Protein AF-A0A3D8QVP6-F1 (afdb_monomer_lite)

Sequence (129 aa):
MLSNNIRLPPASEGGSGPWVGDHGVRILNPATFTEAIMMLWIRERAVQEYDLASMWAFFLQALCDYPGGSGVQKNVRPKFKDAWDRHNGRGEDPDENVWDALIEMRDRLACAGELGPLVDPTTWQPPAL

pLDDT: mean 72.74, std 13.65, range [41.91, 92.5]

Structure (mmCIF, N/CA/C/O backbone):
data_AF-A0A3D8QVP6-F1
#
_entry.id   AF-A0A3D8QVP6-F1
#
loop_
_atom_site.group_PDB
_atom_site.id
_atom_site.type_symbol
_atom_site.label_atom_id
_atom_site.label_alt_id
_atom_site.label_comp_id
_atom_site.label_asym_id
_atom_site.label_entity_id
_atom_site.label_seq_id
_atom_site.pdbx_PDB_ins_code
_atom_site.Cartn_x
_atom_site.Cartn_y
_atom_site.Cartn_z
_atom_site.occupancy
_atom_site.B_iso_or_equiv
_atom_site.auth_seq_id
_atom_site.auth_comp_id
_atom_site.auth_asym_id
_atom_site.auth_atom_id
_atom_site.pdbx_PDB_model_num
ATOM 1 N N . MET A 1 1 ? -1.968 3.466 44.192 1.00 41.91 1 MET A N 1
ATOM 2 C CA . MET A 1 1 ? -2.539 4.778 44.562 1.00 41.91 1 MET A CA 1
ATOM 3 C C . MET A 1 1 ? -3.058 5.435 43.298 1.00 41.91 1 MET A C 1
ATOM 5 O O . MET A 1 1 ? -2.283 5.592 42.364 1.00 41.91 1 MET A O 1
ATOM 9 N N . LEU A 1 2 ? -4.354 5.742 43.250 1.00 48.34 2 LEU A N 1
ATOM 10 C CA . LEU A 1 2 ? -4.949 6.570 42.198 1.00 48.34 2 LEU A CA 1
ATOM 11 C C . LEU A 1 2 ? -4.474 8.021 42.406 1.00 48.34 2 LEU A C 1
ATOM 13 O O . LEU A 1 2 ? -4.345 8.468 43.541 1.00 48.34 2 LEU A O 1
ATOM 17 N N . SER A 1 3 ? -4.111 8.700 41.321 1.00 46.66 3 SER A N 1
ATOM 18 C CA . SER A 1 3 ? -3.491 10.034 41.321 1.00 46.66 3 SER A CA 1
ATOM 19 C C . SER A 1 3 ? -4.390 11.104 41.963 1.00 46.66 3 SER A C 1
ATOM 21 O O . SER A 1 3 ? -5.549 11.226 41.586 1.00 46.66 3 SER A O 1
ATOM 23 N N . ASN A 1 4 ? -3.834 11.926 42.865 1.00 51.59 4 ASN A N 1
ATOM 24 C CA . ASN A 1 4 ? -4.503 13.082 43.492 1.00 51.59 4 ASN A CA 1
ATOM 25 C C . ASN A 1 4 ? -4.269 14.399 42.717 1.00 51.59 4 ASN A C 1
ATOM 27 O O . ASN A 1 4 ? -4.288 15.486 43.294 1.00 51.59 4 ASN A O 1
ATOM 31 N N . ASN A 1 5 ? -3.952 14.325 41.422 1.00 54.44 5 ASN A N 1
ATOM 32 C CA . ASN A 1 5 ? -3.670 15.515 40.625 1.00 54.44 5 ASN A CA 1
ATOM 33 C C . ASN A 1 5 ? -4.967 16.293 40.351 1.00 54.44 5 ASN A C 1
ATOM 35 O O . ASN A 1 5 ? -5.850 15.782 39.677 1.00 54.44 5 ASN A O 1
ATOM 39 N N . ILE A 1 6 ? -5.047 17.546 40.813 1.00 55.81 6 ILE A N 1
ATOM 40 C CA . ILE A 1 6 ? -6.238 18.408 40.696 1.00 55.81 6 ILE A CA 1
ATOM 41 C C . ILE A 1 6 ? -6.616 18.752 39.244 1.00 55.81 6 ILE A C 1
ATOM 43 O O . ILE A 1 6 ? -7.723 19.210 38.983 1.00 55.81 6 ILE A O 1
ATOM 47 N N . ARG A 1 7 ? -5.691 18.551 38.293 1.00 53.41 7 ARG A N 1
ATOM 48 C CA . ARG A 1 7 ? -5.952 18.692 36.852 1.00 53.41 7 ARG A CA 1
ATOM 49 C C . ARG A 1 7 ? -6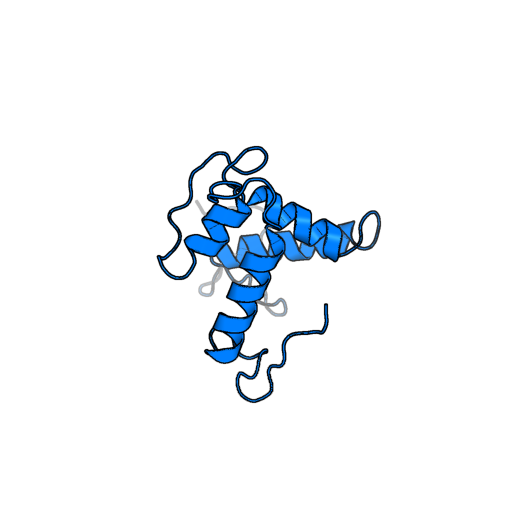.593 17.450 36.244 1.00 53.41 7 ARG A C 1
ATOM 51 O O . ARG A 1 7 ? -7.024 17.504 35.097 1.00 53.41 7 ARG A O 1
ATOM 58 N N . LEU A 1 8 ? -6.593 16.334 36.971 1.00 51.56 8 LEU A N 1
ATOM 59 C CA . LEU A 1 8 ? -7.230 15.112 36.530 1.00 51.56 8 LEU A CA 1
ATOM 60 C C . LEU A 1 8 ? -8.619 15.014 37.155 1.00 51.56 8 LEU A C 1
ATOM 62 O O . LEU A 1 8 ? -8.796 15.226 38.354 1.00 51.56 8 LEU A O 1
ATOM 66 N N . PRO A 1 9 ? -9.615 14.691 36.341 1.00 52.72 9 PRO A N 1
ATOM 67 C CA . PRO A 1 9 ? -10.966 14.522 36.823 1.00 52.72 9 PRO A CA 1
ATOM 68 C C . PRO A 1 9 ? -11.110 13.263 37.695 1.00 52.72 9 PRO A C 1
ATOM 70 O O . PRO A 1 9 ? -10.374 12.288 37.505 1.00 52.72 9 PRO A O 1
ATOM 73 N N . PRO A 1 10 ? -12.060 13.266 38.646 1.00 54.09 10 PRO A N 1
ATOM 74 C CA . PRO A 1 10 ? -12.234 12.166 39.585 1.00 54.09 10 PRO A CA 1
ATOM 75 C C . PRO A 1 10 ? -12.586 10.858 38.866 1.00 54.09 10 PRO A C 1
ATOM 77 O O . PRO A 1 10 ? -13.312 10.841 37.868 1.00 54.09 10 PRO A O 1
ATOM 80 N N . ALA A 1 11 ? -12.059 9.747 39.383 1.00 53.00 11 ALA A N 1
ATOM 81 C CA . ALA A 1 11 ? -12.409 8.414 38.910 1.00 53.00 11 ALA A CA 1
ATOM 82 C C . ALA A 1 11 ? -13.873 8.098 39.258 1.00 53.00 11 ALA A C 1
ATOM 84 O O . ALA A 1 11 ? -14.281 8.262 40.406 1.00 53.00 11 ALA A O 1
ATOM 85 N N . SER A 1 12 ? -14.647 7.641 38.273 1.00 58.91 12 SER A N 1
ATOM 86 C CA . SER A 1 12 ? -16.008 7.125 38.457 1.00 58.91 12 SER A CA 1
ATOM 87 C C . SER A 1 12 ? -16.056 5.636 38.104 1.00 58.91 12 SER A C 1
ATOM 89 O O . SER A 1 12 ? -15.141 5.125 37.455 1.00 58.91 12 SER A O 1
ATOM 91 N N . GLU A 1 13 ? -17.126 4.935 38.487 1.00 50.22 13 GLU A N 1
ATOM 92 C CA . GLU A 1 13 ? -17.322 3.512 38.157 1.00 50.22 13 GLU A CA 1
ATOM 93 C C . GLU A 1 13 ? -17.332 3.229 36.637 1.00 50.22 13 GLU A C 1
ATOM 95 O O . GLU A 1 13 ? -17.082 2.099 36.229 1.00 50.22 13 GLU A O 1
ATOM 100 N N . GLY A 1 14 ? -17.533 4.251 35.791 1.00 51.50 14 GLY A N 1
ATOM 101 C CA . GLY A 1 14 ? -17.444 4.166 34.325 1.00 51.50 14 GLY A CA 1
ATOM 102 C C . GLY A 1 14 ? -16.062 4.477 33.729 1.00 51.50 14 GLY A C 1
ATOM 103 O O . GLY A 1 14 ? -15.933 4.560 32.510 1.00 51.50 14 GLY A O 1
ATOM 104 N N . GLY A 1 15 ? -15.034 4.675 34.560 1.00 53.16 15 GLY A N 1
ATOM 105 C CA . GLY A 1 15 ? -13.696 5.107 34.149 1.00 53.16 15 GLY A CA 1
ATOM 106 C C . GLY A 1 15 ? -13.325 6.507 34.655 1.00 53.16 15 GLY A C 1
ATOM 107 O O . GLY A 1 15 ? -14.112 7.209 35.299 1.00 53.16 15 GLY A O 1
ATOM 108 N N . SER A 1 16 ? -12.079 6.915 34.404 1.00 49.88 16 SER A N 1
ATOM 109 C CA . SER A 1 16 ? -11.544 8.204 34.855 1.00 49.88 16 SER A CA 1
ATOM 110 C C . SER A 1 16 ? -11.909 9.344 33.901 1.00 49.88 16 SER A C 1
ATOM 112 O O . SER A 1 16 ? -11.311 9.436 32.831 1.00 49.88 16 SER A O 1
ATOM 114 N N . GLY A 1 17 ? -12.822 10.233 34.310 1.00 54.84 17 GLY A N 1
ATOM 115 C CA . GLY A 1 17 ? -12.982 11.596 33.776 1.00 54.84 17 GLY A CA 1
ATOM 116 C C . GLY A 1 17 ? -14.391 12.025 33.348 1.00 54.84 17 GLY A C 1
ATOM 117 O O . GLY A 1 17 ? -15.231 11.164 33.110 1.00 54.84 17 GLY A O 1
ATOM 118 N N . PRO A 1 18 ? -14.698 13.340 33.248 1.00 52.00 18 PRO A N 1
ATOM 119 C CA . PRO A 1 18 ? -16.009 13.874 32.945 1.00 52.00 18 PRO A CA 1
ATOM 120 C C . PRO A 1 18 ? -16.085 13.997 31.421 1.00 52.00 18 PRO A C 1
ATOM 122 O O . PRO A 1 18 ? -16.282 15.081 30.885 1.00 52.00 18 PRO A O 1
ATOM 125 N N . TRP A 1 19 ? -15.841 12.895 30.708 1.00 57.00 19 TRP A N 1
ATOM 126 C CA . TRP A 1 19 ? -15.878 12.850 29.242 1.00 57.00 19 TRP A CA 1
ATOM 127 C C . TRP A 1 19 ? -17.328 12.836 28.738 1.00 57.00 19 TRP A C 1
ATOM 129 O O . TRP A 1 19 ? -17.679 12.147 27.786 1.00 57.00 19 TRP A O 1
ATOM 139 N N . VAL A 1 20 ? -18.205 13.570 29.423 1.00 45.59 20 VAL A N 1
ATOM 140 C CA . VAL A 1 20 ? -19.615 13.715 29.084 1.00 45.59 20 VAL A CA 1
ATOM 141 C C . VAL A 1 20 ? -19.691 14.789 28.001 1.00 45.59 20 VAL A C 1
ATOM 143 O O . VAL A 1 20 ? -19.979 15.947 28.279 1.00 45.59 20 VAL A O 1
ATOM 146 N N . GLY A 1 21 ? -19.333 14.416 26.772 1.00 51.69 21 GLY A N 1
ATOM 147 C CA . GLY A 1 21 ? -19.389 15.301 25.602 1.00 51.69 21 GLY A CA 1
ATOM 148 C C . GLY A 1 21 ? -18.259 15.102 24.595 1.00 51.69 21 GLY A C 1
ATOM 149 O O . GLY A 1 21 ? -18.475 15.329 23.409 1.00 51.69 21 GLY A O 1
ATOM 150 N N . ASP A 1 22 ? -17.101 14.609 25.034 1.00 51.66 22 ASP A N 1
ATOM 151 C CA . ASP A 1 22 ? -15.984 14.295 24.144 1.00 51.66 22 ASP A CA 1
ATOM 152 C C . ASP A 1 22 ? -16.026 12.824 23.729 1.00 51.66 22 ASP A C 1
ATOM 154 O O . ASP A 1 22 ? -16.260 11.931 24.547 1.00 51.66 22 ASP A O 1
ATOM 158 N N . HIS A 1 23 ? -15.809 12.567 22.436 1.00 46.31 23 HIS A N 1
ATOM 159 C CA . HIS A 1 23 ? -15.746 11.216 21.891 1.00 46.31 23 HIS A CA 1
ATOM 160 C C . HIS A 1 23 ? -14.736 10.397 22.695 1.00 46.31 23 HIS A C 1
ATOM 162 O O . HIS A 1 23 ? -13.556 10.744 22.743 1.00 46.31 23 HIS A O 1
ATOM 168 N N . GLY A 1 24 ? -15.216 9.332 23.348 1.00 50.62 24 GLY A N 1
ATOM 169 C CA . GLY A 1 24 ? -14.399 8.503 24.226 1.00 50.62 24 GLY A CA 1
ATOM 170 C C . GLY A 1 24 ? -13.067 8.162 23.570 1.00 50.62 24 GLY A C 1
ATOM 171 O O . GLY A 1 24 ? -13.032 7.792 22.393 1.00 50.62 24 GLY A O 1
ATOM 172 N N . VAL A 1 25 ? -11.978 8.316 24.328 1.00 55.22 25 VAL A N 1
ATOM 173 C CA . VAL A 1 25 ? -10.618 7.997 23.885 1.00 55.22 25 VAL A CA 1
ATOM 174 C C . VAL A 1 25 ? -10.597 6.530 23.471 1.00 55.22 25 VAL A C 1
ATOM 176 O O . VAL A 1 25 ? -10.484 5.623 24.296 1.00 55.22 25 VAL A O 1
ATOM 179 N N . ARG A 1 26 ? -10.773 6.280 22.174 1.00 56.53 26 ARG A N 1
ATOM 180 C CA . ARG A 1 26 ? -10.727 4.933 21.629 1.00 56.53 26 ARG A CA 1
ATOM 181 C C . ARG A 1 26 ? -9.267 4.526 21.636 1.00 56.53 26 ARG A C 1
ATOM 183 O O . ARG A 1 26 ? -8.463 5.101 20.909 1.00 56.53 26 ARG A O 1
ATOM 190 N N . ILE A 1 27 ? -8.932 3.536 22.459 1.00 65.88 27 ILE A N 1
ATOM 191 C CA . ILE A 1 27 ? -7.623 2.893 22.394 1.00 65.88 27 ILE A CA 1
ATOM 192 C C . ILE A 1 27 ? -7.530 2.264 21.006 1.00 65.88 27 ILE A C 1
ATOM 194 O O . ILE A 1 27 ? -8.215 1.287 20.696 1.00 65.88 27 ILE A O 1
ATOM 198 N N . LEU A 1 28 ? -6.746 2.896 20.140 1.00 61.72 28 LEU A N 1
ATOM 199 C CA . LEU A 1 28 ? -6.476 2.378 18.814 1.00 61.72 28 LEU A CA 1
ATOM 200 C C . LEU A 1 28 ? -5.578 1.153 18.969 1.00 61.72 28 LEU A C 1
ATOM 202 O O . LEU A 1 28 ? -4.659 1.141 19.790 1.00 61.72 28 LEU A O 1
ATOM 206 N N . ASN A 1 29 ? -5.837 0.112 18.179 1.00 77.88 29 ASN A N 1
ATOM 207 C CA . ASN A 1 29 ? -4.847 -0.948 18.049 1.00 77.88 29 ASN A CA 1
ATOM 208 C C . ASN A 1 29 ? -3.561 -0.348 17.434 1.00 77.88 29 ASN A C 1
ATOM 210 O O . ASN A 1 29 ? -3.632 0.698 16.777 1.00 77.88 29 ASN A O 1
ATOM 214 N N . PRO A 1 30 ? -2.396 -0.989 17.617 1.00 68.38 30 PRO A N 1
ATOM 215 C CA . PRO A 1 30 ? -1.125 -0.423 17.174 1.00 68.38 30 PRO A CA 1
ATOM 216 C C . PRO A 1 30 ? -1.098 -0.023 15.693 1.00 68.38 30 PRO A C 1
ATOM 218 O O . PRO A 1 30 ? -0.588 1.043 15.373 1.00 68.38 30 PRO A O 1
ATOM 221 N N . ALA A 1 31 ? -1.705 -0.818 14.805 1.00 67.62 31 ALA A N 1
ATOM 222 C CA . ALA A 1 31 ? -1.743 -0.516 13.375 1.00 67.62 31 ALA A CA 1
ATOM 223 C C . ALA A 1 31 ? -2.569 0.746 13.083 1.00 67.62 31 ALA A C 1
ATOM 225 O O . ALA A 1 31 ? -2.080 1.672 12.443 1.00 67.62 31 ALA A O 1
ATOM 226 N N . THR A 1 32 ? -3.782 0.836 13.636 1.00 68.38 32 THR A N 1
ATOM 227 C CA . THR A 1 32 ? -4.648 2.011 13.463 1.00 68.38 32 THR A CA 1
ATOM 228 C C . THR A 1 32 ? -4.049 3.267 14.102 1.00 68.38 32 THR A C 1
ATOM 230 O O . THR A 1 32 ? -4.238 4.366 13.590 1.00 68.38 32 THR A O 1
ATOM 233 N N . PHE A 1 33 ? -3.309 3.132 15.206 1.00 72.88 33 PHE A N 1
ATOM 234 C CA . PHE A 1 33 ? -2.591 4.253 15.814 1.00 72.88 33 PHE A CA 1
ATOM 235 C C . PHE A 1 33 ? -1.471 4.770 14.906 1.00 72.88 33 PHE A C 1
ATOM 237 O O . PHE A 1 33 ? -1.364 5.976 14.687 1.00 72.88 33 PHE A O 1
ATOM 244 N N . THR A 1 34 ? -0.667 3.862 14.348 1.00 71.69 34 THR A N 1
ATOM 245 C CA . THR A 1 34 ? 0.390 4.206 13.393 1.00 71.69 34 THR A CA 1
ATOM 246 C C . THR A 1 34 ? -0.186 4.889 12.156 1.00 71.69 34 THR A C 1
ATOM 248 O O . THR A 1 34 ? 0.287 5.964 11.797 1.00 71.69 34 THR A O 1
ATOM 251 N N . GLU A 1 35 ? -1.243 4.336 11.560 1.00 71.69 35 GLU A N 1
ATOM 252 C CA . GLU A 1 35 ? -1.937 4.950 10.421 1.00 71.69 35 GLU A CA 1
ATOM 253 C C . GLU A 1 35 ? -2.482 6.343 10.764 1.00 71.69 35 GLU A C 1
ATOM 255 O O . GLU A 1 35 ? -2.284 7.286 10.002 1.00 71.69 35 GLU A O 1
ATOM 260 N N . ALA A 1 36 ? -3.109 6.515 11.933 1.00 72.25 36 ALA A N 1
ATOM 261 C CA . ALA A 1 36 ? -3.624 7.813 12.364 1.00 72.25 36 ALA A CA 1
ATOM 262 C C . ALA A 1 36 ? -2.507 8.859 12.517 1.00 72.25 36 ALA A C 1
ATOM 264 O O . ALA A 1 36 ? -2.667 9.993 12.067 1.00 72.25 36 ALA A O 1
ATOM 265 N N . ILE A 1 37 ? -1.361 8.484 13.098 1.00 77.88 37 ILE A N 1
ATOM 266 C CA . ILE A 1 37 ? -0.191 9.370 13.191 1.00 77.88 37 ILE A CA 1
ATOM 267 C C . ILE A 1 37 ? 0.349 9.713 11.803 1.00 77.88 37 ILE A C 1
ATOM 269 O O . ILE A 1 37 ? 0.641 10.880 11.548 1.00 77.88 37 ILE A O 1
ATOM 273 N N . MET A 1 38 ? 0.457 8.732 10.904 1.00 71.44 38 MET A N 1
ATOM 274 C CA . MET A 1 38 ? 0.913 8.961 9.531 1.00 71.44 38 MET A CA 1
ATOM 275 C C . MET A 1 38 ? -0.009 9.948 8.809 1.00 71.44 38 MET A C 1
ATOM 277 O O . MET A 1 38 ? 0.470 10.931 8.254 1.00 71.44 38 MET A O 1
ATOM 281 N N . MET A 1 39 ? -1.328 9.758 8.894 1.00 73.12 39 MET A N 1
ATOM 282 C CA . MET A 1 39 ? -2.317 10.640 8.263 1.00 73.12 39 MET A CA 1
ATOM 283 C C . MET A 1 39 ? -2.315 12.054 8.856 1.00 73.12 39 MET A C 1
ATOM 285 O O . MET A 1 39 ? -2.444 13.031 8.119 1.00 73.12 39 MET A O 1
ATOM 289 N N . LEU A 1 40 ? -2.129 12.190 10.173 1.00 76.06 40 LEU A N 1
ATOM 290 C CA . LEU A 1 40 ? -1.965 13.496 10.816 1.00 76.06 40 LEU A CA 1
ATOM 291 C C . LEU A 1 40 ? -0.674 14.187 10.366 1.00 76.06 40 LEU A C 1
ATOM 293 O O . LEU A 1 40 ? -0.699 15.374 10.054 1.00 76.06 40 LEU A O 1
ATOM 297 N N . TRP A 1 41 ? 0.438 13.455 10.277 1.00 72.50 41 TRP A N 1
ATOM 298 C CA . TRP A 1 41 ? 1.707 14.004 9.799 1.00 72.50 41 TRP A CA 1
ATOM 299 C C . TRP A 1 41 ? 1.625 14.448 8.336 1.00 72.50 41 TRP A C 1
ATOM 301 O O . TRP A 1 41 ? 2.085 15.540 8.006 1.00 72.50 41 TRP A O 1
ATOM 311 N N . ILE A 1 42 ? 0.969 13.651 7.483 1.00 72.19 42 ILE A N 1
ATOM 312 C CA . ILE A 1 42 ? 0.642 14.016 6.099 1.00 72.19 42 ILE A CA 1
ATOM 313 C C . ILE A 1 42 ? -0.168 15.302 6.070 1.00 72.19 42 ILE A C 1
ATOM 315 O O . ILE A 1 42 ? 0.213 16.232 5.377 1.00 72.19 42 ILE A O 1
ATOM 319 N N . ARG A 1 43 ? -1.263 15.395 6.831 1.00 72.44 43 ARG A N 1
ATOM 320 C CA . ARG A 1 43 ? -2.108 16.595 6.848 1.00 72.44 43 ARG A CA 1
ATOM 321 C C . ARG A 1 43 ? -1.312 17.856 7.199 1.00 72.44 43 ARG A C 1
ATOM 323 O O . ARG A 1 43 ? -1.531 18.891 6.581 1.00 72.44 43 ARG A O 1
ATOM 330 N N . GLU A 1 44 ? -0.415 17.779 8.177 1.00 72.25 44 GLU A N 1
ATOM 331 C CA . GLU A 1 44 ? 0.367 18.936 8.631 1.00 72.25 44 GLU A CA 1
ATOM 332 C C . GLU A 1 44 ? 1.478 19.324 7.639 1.00 72.25 44 GLU A C 1
ATOM 334 O O . GLU A 1 44 ? 1.712 20.506 7.397 1.00 72.25 44 GLU A O 1
ATOM 339 N N . ARG A 1 45 ? 2.156 18.344 7.029 1.00 68.62 45 ARG A N 1
ATOM 340 C CA . ARG A 1 45 ? 3.306 18.588 6.138 1.00 68.62 45 ARG A CA 1
ATOM 341 C C . ARG A 1 45 ? 2.928 18.755 4.670 1.00 68.62 45 ARG A C 1
ATOM 343 O O . ARG A 1 45 ? 3.585 19.531 3.976 1.00 68.62 45 ARG A O 1
ATOM 350 N N . ALA A 1 46 ? 1.863 18.099 4.212 1.00 67.06 46 ALA A N 1
ATOM 351 C CA . ALA A 1 46 ? 1.395 18.203 2.832 1.00 67.06 46 ALA A CA 1
ATOM 352 C C . ALA A 1 46 ? 0.867 19.607 2.502 1.00 67.06 46 ALA A C 1
ATOM 354 O O . ALA A 1 46 ? 0.828 20.021 1.349 1.00 67.06 46 ALA A O 1
ATOM 355 N N . VAL A 1 47 ? 0.457 20.360 3.526 1.00 64.00 47 VAL A N 1
ATOM 356 C CA . VAL A 1 47 ? 0.007 21.749 3.380 1.00 64.00 47 VAL A CA 1
ATOM 357 C C . VAL A 1 47 ? 1.184 22.719 3.217 1.00 64.00 47 VAL A C 1
ATOM 359 O O . VAL A 1 47 ? 0.993 23.816 2.697 1.00 64.00 47 VAL A O 1
ATOM 362 N N . GLN A 1 48 ? 2.389 22.349 3.664 1.00 62.88 48 GLN A N 1
ATOM 363 C CA . GLN A 1 48 ? 3.493 23.298 3.846 1.00 62.88 48 GLN A CA 1
ATOM 364 C C . GLN A 1 48 ? 4.701 23.047 2.936 1.00 62.88 48 GLN A C 1
ATOM 366 O O . GLN A 1 48 ? 5.324 24.017 2.517 1.00 62.88 48 GLN A O 1
ATOM 371 N N . GLU A 1 49 ? 5.056 21.790 2.639 1.00 62.91 49 GLU A N 1
ATOM 372 C CA . GLU A 1 49 ? 6.387 21.491 2.071 1.00 62.91 49 GLU A CA 1
ATOM 373 C C . GLU A 1 49 ? 6.422 20.406 0.983 1.00 62.91 49 GLU A C 1
ATOM 375 O O . GLU A 1 49 ? 7.333 20.419 0.159 1.00 62.91 49 GLU A O 1
ATOM 380 N N . TYR A 1 50 ? 5.459 19.481 0.942 1.00 63.81 50 TYR A N 1
ATOM 381 C CA . TYR A 1 50 ? 5.470 18.341 0.013 1.00 63.81 50 TYR A CA 1
ATOM 382 C C . TYR A 1 50 ? 4.067 18.065 -0.526 1.00 63.81 50 TYR A C 1
ATOM 384 O O . TYR A 1 50 ? 3.090 18.309 0.169 1.00 63.81 50 TYR A O 1
ATOM 392 N N . ASP A 1 51 ? 3.934 17.517 -1.735 1.00 74.38 51 ASP A N 1
ATOM 393 C CA . ASP A 1 51 ? 2.641 16.976 -2.159 1.00 74.38 51 ASP A CA 1
ATOM 394 C C . ASP A 1 51 ? 2.362 15.612 -1.497 1.00 74.38 51 ASP A C 1
ATOM 396 O O . ASP A 1 51 ? 3.254 14.920 -0.992 1.00 74.38 51 ASP A O 1
ATOM 400 N N . LEU A 1 52 ? 1.086 15.223 -1.480 1.00 69.94 52 LEU A N 1
ATOM 401 C CA . LEU A 1 52 ? 0.638 13.967 -0.876 1.00 69.94 52 LEU A CA 1
ATOM 402 C C . LEU A 1 52 ? 1.338 12.742 -1.488 1.00 69.94 52 LEU A C 1
ATOM 404 O O . LEU A 1 52 ? 1.626 11.781 -0.776 1.00 69.94 52 LEU A O 1
ATOM 408 N N . ALA A 1 53 ? 1.623 12.783 -2.792 1.00 68.69 53 ALA A N 1
ATOM 409 C CA . ALA A 1 53 ? 2.261 11.688 -3.512 1.00 68.69 53 ALA A CA 1
ATOM 410 C C . ALA A 1 53 ? 3.712 11.478 -3.051 1.00 68.69 53 ALA A C 1
ATOM 412 O O . ALA A 1 53 ? 4.122 10.350 -2.781 1.00 68.69 53 ALA A O 1
ATOM 413 N N . SER A 1 54 ? 4.460 12.563 -2.873 1.00 71.88 54 SER A N 1
ATOM 414 C CA . SER A 1 54 ? 5.835 12.562 -2.377 1.00 71.88 54 SER A CA 1
ATOM 415 C C . SER A 1 54 ? 5.897 12.035 -0.947 1.00 71.88 54 SER A C 1
ATOM 417 O O . SER A 1 54 ? 6.729 11.192 -0.619 1.00 71.88 54 SER A O 1
ATOM 419 N N . MET A 1 55 ? 4.970 12.472 -0.091 1.00 73.94 55 MET A N 1
ATOM 420 C CA . MET A 1 55 ? 4.875 11.981 1.285 1.00 73.94 55 MET A CA 1
ATOM 421 C C . MET A 1 55 ? 4.534 10.492 1.351 1.00 73.94 55 MET A C 1
ATOM 423 O O . MET A 1 55 ? 5.124 9.752 2.138 1.00 73.94 55 MET A O 1
ATOM 427 N N . TRP A 1 56 ? 3.610 10.039 0.506 1.00 72.56 56 TRP A N 1
ATOM 428 C CA . TRP A 1 56 ? 3.277 8.626 0.379 1.00 72.56 56 TRP A CA 1
ATOM 429 C C . TRP A 1 56 ? 4.486 7.792 -0.062 1.00 72.56 56 TRP A C 1
ATOM 431 O O . TRP A 1 56 ? 4.762 6.750 0.533 1.00 72.56 56 TRP A O 1
ATOM 441 N N . ALA A 1 57 ? 5.261 8.280 -1.034 1.00 72.50 57 ALA A N 1
ATOM 442 C CA . ALA A 1 57 ? 6.493 7.628 -1.471 1.00 72.50 57 ALA A CA 1
ATOM 443 C C . ALA A 1 57 ? 7.517 7.489 -0.329 1.00 72.50 57 ALA A C 1
ATOM 445 O O . ALA A 1 57 ? 8.110 6.421 -0.176 1.00 72.50 57 ALA A O 1
ATOM 446 N N . PHE A 1 58 ? 7.668 8.505 0.533 1.00 74.88 58 PHE A N 1
ATOM 447 C CA . PHE A 1 58 ? 8.523 8.412 1.725 1.00 74.88 58 PHE A CA 1
ATOM 448 C C . PHE A 1 58 ? 8.060 7.334 2.710 1.00 74.88 58 PHE A C 1
ATOM 450 O O . PHE A 1 58 ? 8.887 6.605 3.260 1.00 74.88 58 PHE A O 1
ATOM 457 N N . PHE A 1 59 ? 6.750 7.199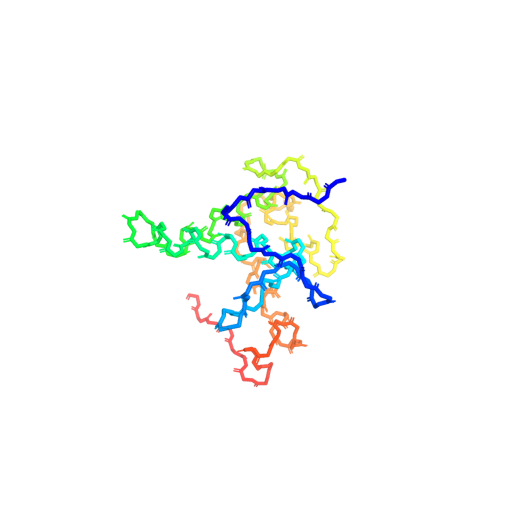 2.933 1.00 74.25 59 PHE A N 1
ATOM 458 C CA . PHE A 1 59 ? 6.231 6.139 3.799 1.00 74.25 59 PHE A CA 1
ATOM 459 C C . PHE A 1 59 ? 6.475 4.749 3.227 1.00 74.25 59 PHE A C 1
ATOM 461 O O . PHE A 1 59 ? 6.884 3.857 3.969 1.00 74.25 59 PHE A O 1
ATOM 468 N N . LEU A 1 60 ? 6.278 4.569 1.920 1.00 74.00 60 LEU A N 1
ATOM 469 C CA . LEU A 1 60 ? 6.613 3.316 1.248 1.00 74.00 60 LEU A CA 1
ATOM 470 C C . LEU A 1 60 ? 8.107 2.998 1.388 1.00 74.00 60 LEU A C 1
ATOM 472 O O . LEU A 1 60 ? 8.454 1.893 1.793 1.00 74.00 60 LEU A O 1
ATOM 476 N N . GLN A 1 61 ? 8.982 3.987 1.186 1.00 73.00 61 GLN A N 1
ATOM 477 C CA . GLN A 1 61 ? 10.425 3.817 1.363 1.00 73.00 61 GLN A CA 1
ATOM 478 C C . GLN A 1 61 ? 10.805 3.430 2.801 1.00 73.00 61 GLN A C 1
ATOM 480 O O . GLN A 1 61 ? 11.649 2.557 3.006 1.00 73.00 61 GLN A O 1
ATOM 485 N N . ALA A 1 62 ? 10.160 4.022 3.812 1.00 72.62 62 ALA A N 1
ATOM 486 C CA . ALA A 1 62 ? 10.383 3.663 5.214 1.00 72.62 62 ALA A CA 1
ATOM 487 C C . ALA A 1 62 ? 9.974 2.211 5.521 1.00 72.62 62 ALA A C 1
ATOM 489 O O . ALA A 1 62 ? 10.522 1.582 6.432 1.00 72.62 62 ALA A O 1
ATOM 490 N N . LEU A 1 63 ? 9.029 1.663 4.752 1.00 72.31 63 LEU A N 1
ATOM 491 C CA . LEU A 1 63 ? 8.622 0.268 4.840 1.00 72.31 63 LEU A CA 1
ATOM 492 C C . LEU A 1 63 ? 9.582 -0.678 4.107 1.00 72.31 63 LEU A C 1
ATOM 494 O O . LEU A 1 63 ? 9.493 -1.873 4.361 1.00 72.31 63 LEU A O 1
ATOM 498 N N . CYS A 1 64 ? 10.525 -0.224 3.281 1.00 74.56 64 CYS A N 1
ATOM 499 C CA . CYS A 1 64 ? 11.469 -1.117 2.601 1.00 74.56 64 CYS A CA 1
ATOM 500 C C . CYS A 1 64 ? 12.433 -1.839 3.567 1.00 74.56 64 CYS A C 1
ATOM 502 O O . CYS A 1 64 ? 12.673 -1.427 4.702 1.00 74.56 64 CYS A O 1
ATOM 504 N N . ASP A 1 65 ? 13.011 -2.935 3.095 1.00 75.06 65 ASP A N 1
ATOM 505 C CA . ASP A 1 65 ? 14.016 -3.761 3.751 1.00 75.06 65 ASP A CA 1
ATOM 506 C C . ASP A 1 65 ? 15.453 -3.422 3.269 1.00 75.06 65 ASP A C 1
ATOM 508 O O . ASP A 1 65 ? 16.399 -3.702 4.004 1.00 75.06 65 ASP A O 1
ATOM 512 N N . TYR A 1 66 ? 15.651 -2.822 2.076 1.00 59.50 66 TYR A N 1
ATOM 513 C CA . TYR A 1 66 ? 16.984 -2.638 1.450 1.00 59.50 66 TYR A CA 1
ATOM 514 C C . TYR A 1 66 ? 17.069 -1.462 0.439 1.00 59.50 66 TYR A C 1
ATOM 516 O O . TYR A 1 66 ? 16.083 -1.208 -0.247 1.00 59.50 66 TYR A O 1
ATOM 524 N N . PRO A 1 67 ? 18.236 -0.796 0.269 1.00 56.00 67 PRO A N 1
ATOM 525 C CA . PRO A 1 67 ? 18.962 -0.032 1.280 1.00 56.00 67 PRO A CA 1
ATOM 526 C C . PRO A 1 67 ? 18.359 1.391 1.400 1.00 56.00 67 PRO A C 1
ATOM 528 O O . PRO A 1 67 ? 18.466 2.209 0.490 1.00 56.00 67 PRO A O 1
ATOM 531 N N . GLY A 1 68 ? 17.712 1.687 2.533 1.00 55.28 68 GLY A N 1
ATOM 532 C CA . GLY A 1 68 ? 17.057 2.983 2.797 1.00 55.28 68 GLY A CA 1
ATOM 533 C C . GLY A 1 68 ? 15.829 2.913 3.716 1.00 55.28 68 GLY A C 1
ATOM 534 O O . GLY A 1 68 ? 15.391 3.941 4.222 1.00 55.28 68 GLY A O 1
ATOM 535 N N . GLY A 1 69 ? 15.297 1.707 3.951 1.00 61.28 69 GLY A N 1
ATOM 536 C CA . GLY A 1 69 ? 14.171 1.461 4.859 1.00 61.28 69 GLY A CA 1
ATOM 537 C C . GLY A 1 69 ? 14.587 0.931 6.239 1.00 61.28 69 GLY A C 1
ATOM 538 O O . GLY A 1 69 ? 15.641 1.280 6.766 1.00 61.28 69 GLY A O 1
ATOM 539 N N . SER A 1 70 ? 13.774 0.063 6.848 1.00 64.19 70 SER A N 1
ATOM 540 C CA . SER A 1 70 ? 13.944 -0.370 8.246 1.00 64.19 70 SER A CA 1
ATOM 541 C C . SER A 1 70 ? 15.127 -1.312 8.501 1.00 64.19 70 SER A C 1
ATOM 543 O O . SER A 1 70 ? 15.415 -1.614 9.657 1.00 64.19 70 SER A O 1
ATOM 545 N N . GLY A 1 71 ? 15.762 -1.852 7.454 1.00 65.38 71 GLY A N 1
ATOM 546 C CA . GLY A 1 71 ? 16.850 -2.841 7.561 1.00 65.38 71 GLY A CA 1
ATOM 547 C C . GLY A 1 71 ? 16.430 -4.201 8.145 1.00 65.38 71 GLY A C 1
ATOM 548 O O . GLY A 1 71 ? 17.255 -5.093 8.320 1.00 65.38 71 GLY A O 1
ATOM 549 N N . VAL A 1 72 ? 15.141 -4.369 8.447 1.00 71.38 72 VAL A N 1
ATOM 550 C CA . VAL A 1 72 ? 14.529 -5.601 8.955 1.00 71.38 72 VAL A CA 1
ATOM 551 C C . VAL A 1 72 ? 13.791 -6.264 7.809 1.00 71.38 72 VAL A C 1
ATOM 553 O O . VAL A 1 72 ? 12.828 -5.690 7.312 1.00 71.38 72 VAL A O 1
ATOM 556 N N . GLN A 1 73 ? 14.209 -7.472 7.431 1.00 76.00 73 GLN A N 1
ATOM 557 C CA . GLN A 1 73 ? 13.539 -8.249 6.395 1.00 76.00 73 GLN A CA 1
ATOM 558 C C . GLN A 1 73 ? 12.133 -8.652 6.850 1.00 76.00 73 GLN A C 1
ATOM 560 O O . GLN A 1 73 ? 11.966 -9.345 7.858 1.00 76.00 73 GLN A O 1
ATOM 565 N N . LYS A 1 74 ? 11.111 -8.226 6.106 1.00 79.12 74 LYS A N 1
ATOM 566 C CA . LYS A 1 74 ? 9.718 -8.542 6.437 1.00 79.12 74 LYS A CA 1
ATOM 567 C C . LYS A 1 74 ? 9.292 -9.853 5.790 1.00 79.12 74 LYS A C 1
ATOM 569 O O . LYS A 1 74 ? 9.442 -10.060 4.588 1.00 79.12 74 LYS A O 1
ATOM 574 N N . ASN A 1 75 ? 8.677 -10.717 6.593 1.00 81.25 75 ASN A N 1
ATOM 575 C CA . ASN A 1 75 ? 7.985 -11.904 6.102 1.00 81.25 75 ASN A CA 1
ATOM 576 C C . ASN A 1 75 ? 6.575 -11.514 5.648 1.00 81.25 75 ASN A C 1
ATOM 578 O O . ASN A 1 75 ? 5.630 -11.505 6.439 1.00 81.25 75 ASN A O 1
ATOM 582 N N . VAL A 1 76 ? 6.437 -11.165 4.371 1.00 85.75 76 VAL A N 1
ATOM 583 C CA . VAL A 1 76 ? 5.131 -10.901 3.755 1.00 85.75 7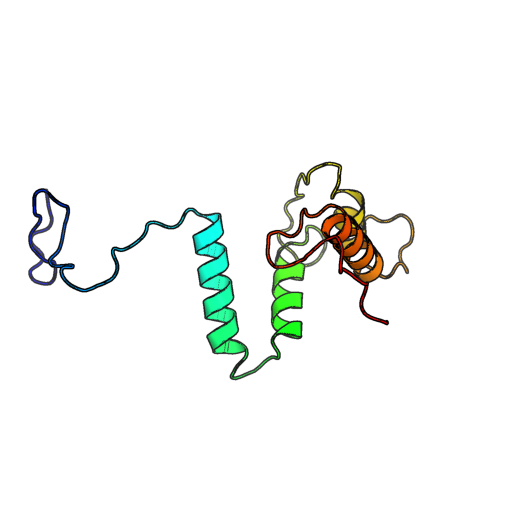6 VAL A CA 1
ATOM 584 C C . VAL A 1 76 ? 4.428 -12.207 3.374 1.00 85.75 76 VAL A C 1
ATOM 586 O O . VAL A 1 76 ? 5.060 -13.245 3.169 1.00 85.75 76 VAL A O 1
ATOM 589 N N . ARG A 1 77 ? 3.092 -12.176 3.274 1.00 88.00 77 ARG A N 1
ATOM 590 C CA . ARG A 1 77 ? 2.320 -13.346 2.816 1.00 88.00 77 ARG A CA 1
ATOM 591 C C . ARG A 1 77 ? 2.746 -13.725 1.388 1.00 88.00 77 ARG A C 1
ATOM 593 O O . ARG A 1 77 ? 3.015 -12.815 0.605 1.00 88.00 77 ARG A O 1
ATOM 600 N N . PRO A 1 78 ? 2.707 -15.015 0.998 1.00 91.31 78 PRO A N 1
ATOM 601 C CA . PRO A 1 78 ? 3.181 -15.462 -0.317 1.00 91.31 78 PRO A CA 1
ATOM 602 C C . PRO A 1 78 ? 2.595 -14.677 -1.494 1.00 91.31 78 PRO A C 1
ATOM 604 O O . PRO A 1 78 ? 3.320 -14.289 -2.400 1.00 91.31 78 PRO A O 1
ATOM 607 N N . LYS A 1 79 ? 1.300 -14.339 -1.429 1.00 89.88 79 LYS A N 1
ATOM 608 C CA . LYS A 1 79 ? 0.610 -13.568 -2.473 1.00 89.88 79 LYS A CA 1
ATOM 609 C C . LYS A 1 79 ? 1.108 -12.128 -2.665 1.00 89.88 79 LYS A C 1
ATOM 611 O O . LYS A 1 79 ? 0.666 -11.485 -3.606 1.00 89.88 79 LYS A O 1
ATOM 616 N N . PHE A 1 80 ? 1.939 -11.607 -1.767 1.00 90.31 80 PHE A N 1
ATOM 617 C CA . PHE A 1 80 ? 2.531 -10.265 -1.843 1.00 90.31 80 PHE A CA 1
ATOM 618 C C . PHE A 1 80 ? 4.052 -10.313 -2.026 1.00 90.31 80 PHE A C 1
ATOM 620 O O . PHE A 1 80 ? 4.684 -9.268 -2.138 1.00 90.31 80 PHE A O 1
ATOM 627 N N . LYS A 1 81 ? 4.649 -11.512 -2.004 1.00 89.50 81 LYS A N 1
ATOM 628 C CA . LYS A 1 81 ? 6.100 -11.686 -1.942 1.00 89.50 81 LYS A CA 1
ATOM 629 C C . LYS A 1 81 ? 6.807 -11.148 -3.179 1.00 89.50 81 LYS A C 1
ATOM 631 O O . LYS A 1 81 ? 7.788 -10.442 -3.019 1.00 89.50 81 LYS A O 1
ATOM 636 N N . ASP A 1 82 ? 6.286 -11.443 -4.363 1.00 89.19 82 ASP A N 1
ATOM 637 C CA . ASP A 1 82 ? 6.880 -11.004 -5.628 1.00 89.19 82 ASP A CA 1
ATOM 638 C C . ASP A 1 82 ? 6.954 -9.469 -5.721 1.00 89.19 82 ASP A C 1
ATOM 640 O O . ASP A 1 82 ? 8.044 -8.906 -5.797 1.00 89.19 82 ASP A O 1
ATOM 644 N N . ALA A 1 83 ? 5.823 -8.777 -5.547 1.00 89.38 83 ALA A N 1
ATOM 645 C CA . ALA A 1 83 ? 5.789 -7.313 -5.525 1.00 89.38 83 ALA A CA 1
ATOM 646 C C . ALA A 1 83 ? 6.666 -6.709 -4.413 1.00 89.38 83 ALA A C 1
ATOM 648 O O . ALA A 1 83 ? 7.331 -5.697 -4.626 1.00 89.38 83 ALA A O 1
ATOM 649 N N . TRP A 1 84 ? 6.707 -7.338 -3.232 1.00 87.94 84 TRP A N 1
ATOM 650 C CA . TRP A 1 84 ? 7.581 -6.911 -2.138 1.00 87.94 84 TRP A CA 1
ATOM 651 C C . TRP A 1 84 ? 9.063 -7.069 -2.478 1.00 87.94 84 TRP A C 1
ATOM 653 O O . TRP A 1 84 ? 9.862 -6.190 -2.170 1.00 87.94 84 TRP A O 1
ATOM 663 N N . ASP A 1 85 ? 9.451 -8.183 -3.092 1.00 87.38 85 ASP A N 1
ATOM 664 C CA . ASP A 1 85 ? 10.835 -8.454 -3.463 1.00 87.38 85 ASP A CA 1
ATOM 665 C C . ASP A 1 85 ? 11.310 -7.488 -4.549 1.00 87.38 85 ASP A C 1
ATOM 667 O O . ASP A 1 85 ? 12.360 -6.871 -4.370 1.00 87.38 85 ASP A O 1
ATOM 671 N N . ARG A 1 86 ? 10.505 -7.254 -5.591 1.00 87.06 86 ARG A N 1
ATOM 672 C CA . ARG A 1 86 ? 10.808 -6.265 -6.638 1.00 87.06 86 ARG A CA 1
ATOM 673 C C . ARG A 1 86 ? 10.897 -4.848 -6.077 1.00 87.06 86 ARG A C 1
ATOM 675 O O . ARG A 1 86 ? 11.884 -4.164 -6.319 1.00 87.06 86 ARG A O 1
ATOM 682 N N . HIS A 1 87 ? 9.960 -4.446 -5.213 1.00 84.12 87 HIS A N 1
ATOM 683 C CA . HIS A 1 87 ? 10.017 -3.146 -4.528 1.00 84.12 87 HIS A CA 1
ATOM 684 C C . HIS A 1 87 ? 11.296 -2.942 -3.701 1.00 84.12 87 HIS A C 1
ATOM 686 O O . HIS A 1 87 ? 11.757 -1.817 -3.525 1.00 84.12 87 HIS A O 1
ATOM 692 N N . ASN A 1 88 ? 11.887 -4.032 -3.212 1.00 83.06 88 ASN A N 1
ATOM 693 C CA . ASN A 1 88 ? 13.122 -4.027 -2.436 1.00 83.06 88 ASN A CA 1
ATOM 694 C C . ASN A 1 88 ? 14.383 -4.302 -3.271 1.00 83.06 88 ASN A C 1
ATOM 696 O O . ASN A 1 88 ? 15.429 -4.596 -2.691 1.00 83.06 88 ASN A O 1
ATOM 700 N N . GLY A 1 89 ? 14.297 -4.256 -4.605 1.00 79.69 89 GLY A N 1
ATOM 701 C CA . GLY A 1 89 ? 15.434 -4.514 -5.494 1.00 79.69 89 GLY A CA 1
ATOM 702 C C . GLY A 1 89 ? 15.972 -5.945 -5.400 1.00 79.69 89 GLY A C 1
ATOM 703 O O . GLY A 1 89 ? 17.149 -6.182 -5.649 1.00 79.69 89 GLY A O 1
ATOM 704 N N . ARG A 1 90 ? 15.129 -6.900 -4.984 1.00 83.38 90 ARG A N 1
ATOM 705 C CA . ARG A 1 90 ? 15.441 -8.339 -4.928 1.00 83.38 90 ARG A CA 1
ATOM 706 C C . ARG A 1 90 ? 14.916 -9.100 -6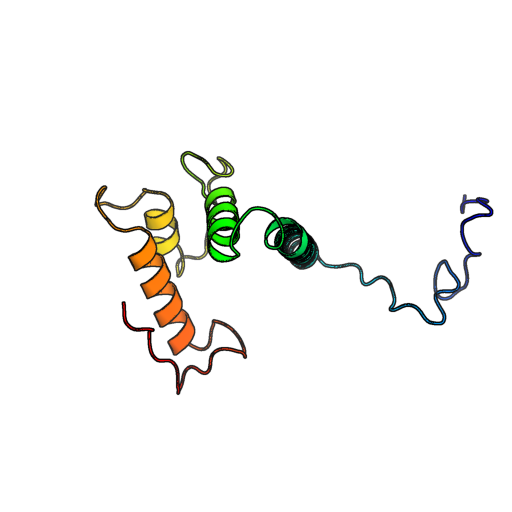.153 1.00 83.38 90 ARG A C 1
ATOM 708 O O . ARG A 1 90 ? 14.876 -10.327 -6.119 1.00 83.38 90 ARG A O 1
ATOM 715 N N . GLY A 1 91 ? 14.463 -8.377 -7.179 1.00 76.75 91 GLY A N 1
ATOM 716 C CA . GLY A 1 91 ? 14.075 -8.939 -8.471 1.00 76.75 91 GLY A CA 1
ATOM 717 C C . GLY A 1 91 ? 15.277 -9.481 -9.246 1.00 76.75 91 GLY A C 1
ATOM 718 O O . GLY A 1 91 ? 16.429 -9.226 -8.893 1.00 76.75 91 GLY A O 1
ATOM 719 N N . GLU A 1 92 ? 15.000 -10.255 -10.292 1.00 77.69 92 GLU A N 1
ATOM 720 C CA . GLU A 1 92 ? 16.039 -10.817 -11.168 1.00 77.69 92 GLU A CA 1
ATOM 721 C C . GLU A 1 92 ? 16.616 -9.768 -12.131 1.00 77.69 92 GLU A C 1
ATOM 723 O O . GLU A 1 92 ? 17.771 -9.887 -12.541 1.00 77.69 92 GLU A O 1
ATOM 728 N N . ASP A 1 93 ? 15.832 -8.735 -12.455 1.00 82.06 93 ASP A N 1
ATOM 729 C CA . ASP A 1 93 ? 16.204 -7.647 -13.356 1.00 82.06 93 ASP A CA 1
ATOM 730 C C . ASP A 1 93 ? 16.470 -6.346 -12.564 1.00 82.06 93 ASP A C 1
ATOM 732 O O . ASP A 1 93 ? 15.565 -5.834 -11.897 1.00 82.06 93 ASP A O 1
ATOM 736 N N . PRO A 1 94 ? 17.702 -5.802 -12.592 1.00 72.12 94 PRO A N 1
ATOM 737 C CA . PRO A 1 94 ? 18.049 -4.565 -11.894 1.00 72.12 94 PRO A CA 1
ATOM 738 C C . PRO A 1 94 ? 17.452 -3.298 -12.527 1.00 72.12 94 PRO A C 1
ATOM 740 O O . PRO A 1 94 ? 17.411 -2.273 -11.846 1.00 72.12 94 PRO A O 1
ATOM 743 N N . ASP A 1 95 ? 17.001 -3.352 -13.785 1.00 79.50 95 ASP A N 1
ATOM 744 C CA . ASP A 1 95 ? 16.387 -2.221 -14.494 1.00 79.50 95 ASP A CA 1
ATOM 745 C C . ASP A 1 95 ? 14.848 -2.249 -14.421 1.00 79.50 95 ASP A C 1
ATOM 747 O O . ASP A 1 95 ? 14.167 -1.389 -14.989 1.00 79.50 95 ASP A O 1
ATOM 751 N N . GLU A 1 96 ? 14.278 -3.221 -13.702 1.00 80.38 96 GLU A N 1
ATOM 752 C CA . GLU A 1 96 ? 12.836 -3.354 -13.550 1.00 80.38 96 GLU A CA 1
ATOM 753 C C . GLU A 1 96 ? 12.239 -2.162 -12.791 1.00 80.38 96 GLU A C 1
ATOM 755 O O . GLU A 1 96 ? 12.663 -1.787 -11.690 1.00 80.38 96 GLU A O 1
ATOM 760 N N . ASN A 1 97 ? 11.187 -1.577 -13.362 1.00 81.50 97 ASN A N 1
ATOM 761 C CA . ASN A 1 97 ? 10.443 -0.529 -12.694 1.00 81.50 97 ASN A CA 1
ATOM 762 C C . ASN A 1 97 ? 9.634 -1.122 -11.531 1.00 81.50 97 ASN A C 1
ATOM 764 O O . ASN A 1 97 ? 8.585 -1.736 -11.715 1.00 81.50 97 ASN A O 1
ATOM 768 N N . VAL A 1 98 ? 10.094 -0.868 -10.305 1.00 80.81 98 VAL A N 1
ATOM 769 C CA . VAL A 1 98 ? 9.453 -1.332 -9.064 1.00 80.81 98 VAL A CA 1
ATOM 770 C C . VAL A 1 98 ? 7.969 -0.968 -8.953 1.00 80.81 98 VAL A C 1
ATOM 772 O O . VAL A 1 98 ? 7.215 -1.649 -8.252 1.00 80.81 98 VAL A O 1
ATOM 775 N N . TRP A 1 99 ? 7.540 0.106 -9.621 1.00 81.75 99 TRP A N 1
ATOM 776 C CA . TRP A 1 99 ? 6.150 0.545 -9.614 1.00 81.75 99 TRP A CA 1
ATOM 777 C C . TRP A 1 99 ? 5.244 -0.405 -10.389 1.00 81.75 99 TRP A C 1
ATOM 779 O O . TRP A 1 99 ? 4.103 -0.593 -9.973 1.00 81.75 99 TRP A O 1
ATOM 789 N N . ASP A 1 100 ? 5.747 -1.061 -11.434 1.00 86.81 100 ASP A N 1
ATOM 790 C CA . ASP A 1 100 ? 4.952 -1.958 -12.275 1.00 86.81 100 ASP A CA 1
ATOM 791 C C . ASP A 1 100 ? 4.461 -3.161 -11.462 1.00 86.81 100 ASP A C 1
ATOM 793 O O . ASP A 1 100 ? 3.276 -3.490 -11.486 1.00 86.81 100 ASP A O 1
ATOM 797 N N . ALA A 1 101 ? 5.325 -3.737 -10.623 1.00 86.12 101 ALA A N 1
ATOM 798 C CA . ALA A 1 101 ? 4.963 -4.846 -9.741 1.00 86.12 101 ALA A CA 1
ATOM 799 C C . ALA A 1 101 ? 3.919 -4.456 -8.676 1.00 86.12 101 ALA A C 1
ATOM 801 O O . ALA A 1 101 ? 3.036 -5.242 -8.317 1.00 86.12 101 ALA A O 1
ATOM 802 N N . LEU A 1 102 ? 3.999 -3.225 -8.158 1.00 86.62 102 LEU A N 1
ATOM 803 C CA . LEU A 1 102 ? 3.014 -2.700 -7.210 1.00 86.62 102 LEU A CA 1
ATOM 804 C C . LEU A 1 102 ? 1.673 -2.397 -7.895 1.00 86.62 102 LEU A C 1
ATOM 806 O O . LEU A 1 102 ? 0.622 -2.653 -7.303 1.00 86.62 102 LEU A O 1
ATOM 810 N N . ILE A 1 103 ? 1.703 -1.888 -9.129 1.00 89.06 103 ILE A N 1
ATOM 811 C CA . ILE A 1 103 ? 0.529 -1.633 -9.974 1.00 89.06 103 ILE A CA 1
ATOM 812 C C . ILE A 1 103 ? -0.168 -2.953 -10.318 1.00 89.06 103 ILE A C 1
ATOM 814 O O . ILE A 1 103 ? -1.369 -3.081 -10.084 1.00 89.06 103 ILE A O 1
ATOM 818 N N . GLU A 1 104 ? 0.581 -3.960 -10.766 1.00 90.38 104 GLU A N 1
ATOM 819 C CA . GLU A 1 104 ? 0.057 -5.296 -11.059 1.00 90.38 104 GLU A CA 1
ATOM 820 C C . GLU A 1 104 ? -0.590 -5.917 -9.813 1.00 90.38 104 GLU A C 1
ATOM 822 O O . GLU A 1 104 ? -1.714 -6.429 -9.856 1.00 90.38 104 GLU A O 1
ATOM 827 N N . MET A 1 105 ? 0.084 -5.818 -8.661 1.00 92.19 105 MET A N 1
ATOM 828 C CA . MET A 1 105 ? -0.471 -6.282 -7.395 1.00 92.19 105 MET A CA 1
ATOM 829 C C . MET A 1 105 ? -1.764 -5.542 -7.036 1.00 92.19 105 MET A C 1
ATOM 831 O O . MET A 1 105 ? -2.733 -6.200 -6.655 1.00 92.19 105 MET A O 1
ATOM 835 N N . ARG A 1 106 ? -1.806 -4.208 -7.156 1.00 90.69 106 ARG A N 1
ATOM 836 C CA . ARG A 1 106 ? -3.016 -3.406 -6.916 1.00 90.69 106 ARG A CA 1
ATOM 837 C C . ARG A 1 106 ? -4.159 -3.893 -7.797 1.00 90.69 106 ARG A C 1
ATOM 839 O O . ARG A 1 106 ? -5.229 -4.173 -7.269 1.00 90.69 106 ARG A O 1
ATOM 846 N N . ASP A 1 107 ? -3.936 -4.026 -9.099 1.00 91.25 107 ASP A N 1
ATOM 847 C CA . ASP A 1 107 ? -4.989 -4.382 -10.052 1.00 91.25 107 ASP A CA 1
ATOM 848 C C . ASP A 1 107 ? -5.522 -5.792 -9.799 1.00 91.25 107 ASP A C 1
ATOM 850 O O . ASP A 1 107 ? -6.734 -6.008 -9.772 1.00 91.25 107 ASP A O 1
ATOM 854 N N . ARG A 1 108 ? -4.637 -6.744 -9.486 1.00 92.50 108 ARG A N 1
ATOM 855 C CA . ARG A 1 108 ? -5.042 -8.093 -9.078 1.00 92.50 108 ARG A CA 1
ATOM 856 C C . ARG A 1 108 ? -5.896 -8.080 -7.809 1.00 92.50 108 ARG A C 1
ATOM 858 O O . ARG A 1 108 ? -6.895 -8.794 -7.743 1.00 92.50 108 ARG A O 1
ATOM 865 N N . LEU A 1 109 ? -5.510 -7.301 -6.797 1.00 91.50 109 LEU A N 1
ATOM 866 C CA . LEU A 1 109 ? -6.270 -7.185 -5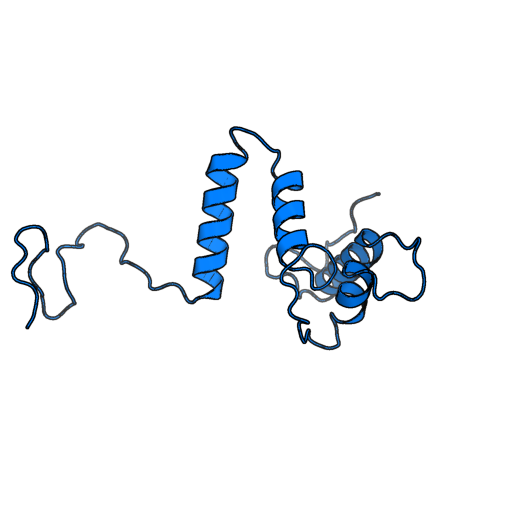.546 1.00 91.50 109 LEU A CA 1
ATOM 867 C C . LEU A 1 109 ? -7.605 -6.463 -5.754 1.00 91.50 109 LEU A C 1
ATOM 869 O O . LEU A 1 109 ? -8.596 -6.847 -5.136 1.00 91.50 109 LEU A O 1
ATOM 873 N N . ALA A 1 110 ? -7.639 -5.456 -6.628 1.00 90.94 110 ALA A N 1
ATOM 874 C CA . ALA A 1 110 ? -8.843 -4.724 -6.993 1.00 90.94 110 ALA A CA 1
ATOM 875 C C . ALA A 1 110 ? -9.865 -5.655 -7.649 1.00 90.94 110 ALA A C 1
ATOM 877 O O . ALA A 1 110 ? -10.980 -5.775 -7.153 1.00 90.94 110 ALA A O 1
ATOM 878 N N . CYS A 1 111 ? -9.459 -6.396 -8.685 1.00 90.44 111 CYS A N 1
ATOM 879 C CA . CYS A 1 111 ? -10.312 -7.370 -9.371 1.00 90.44 111 CYS A CA 1
ATOM 880 C C . CYS A 1 111 ? -10.788 -8.503 -8.446 1.00 90.44 111 CYS A C 1
ATOM 882 O O . CYS A 1 111 ? -11.871 -9.048 -8.638 1.00 90.44 111 CYS A O 1
ATOM 884 N N . ALA A 1 112 ? -9.998 -8.856 -7.427 1.00 90.62 112 ALA A N 1
ATOM 885 C CA . ALA A 1 112 ? -10.366 -9.854 -6.424 1.00 90.62 112 ALA A CA 1
ATOM 886 C C . ALA A 1 112 ? -11.247 -9.302 -5.282 1.00 90.62 112 ALA A C 1
ATOM 888 O O . ALA A 1 112 ? -11.644 -10.067 -4.404 1.00 90.62 112 ALA A O 1
ATOM 889 N N . GLY A 1 113 ? -11.539 -7.995 -5.255 1.00 89.38 113 GLY A N 1
ATOM 890 C CA . GLY A 1 113 ? -12.298 -7.350 -4.176 1.00 89.38 113 GLY A CA 1
ATOM 891 C C . GLY A 1 113 ? -11.551 -7.295 -2.835 1.00 89.38 113 GLY A C 1
ATOM 892 O O . GLY A 1 113 ? -12.167 -7.158 -1.780 1.00 89.38 113 GLY A O 1
ATOM 893 N N . GLU A 1 114 ? -10.222 -7.421 -2.848 1.00 89.75 114 GLU A N 1
ATOM 894 C CA . GLU A 1 114 ? -9.390 -7.480 -1.639 1.00 89.75 114 GLU A CA 1
ATOM 895 C C . GLU A 1 114 ? -8.867 -6.107 -1.176 1.00 89.75 114 GLU A C 1
ATOM 897 O O . GLU A 1 114 ? -8.308 -6.010 -0.084 1.00 89.75 114 GLU A O 1
ATOM 902 N N . LEU A 1 115 ? -9.053 -5.041 -1.967 1.00 82.69 115 LEU A N 1
ATOM 903 C CA . LEU A 1 115 ? -8.667 -3.666 -1.595 1.00 82.69 115 LEU A CA 1
ATOM 904 C C . LEU A 1 115 ? -9.667 -2.973 -0.653 1.00 82.69 115 LEU A C 1
ATOM 906 O O . LEU A 1 115 ? -9.441 -1.842 -0.225 1.00 82.69 115 LEU A O 1
ATOM 910 N N . GLY A 1 116 ? -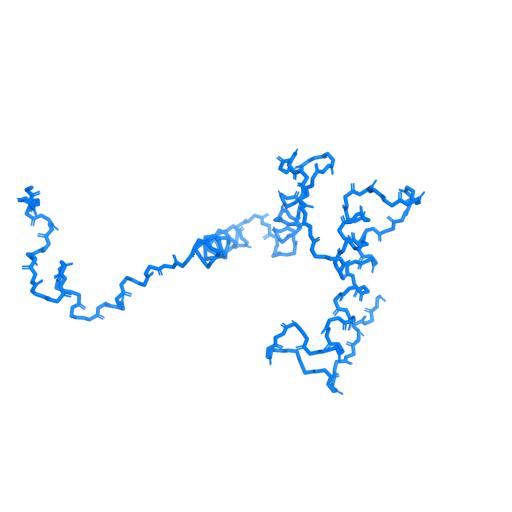10.752 -3.658 -0.293 1.00 80.12 116 GLY A N 1
ATOM 911 C CA . GLY A 1 116 ? -11.779 -3.139 0.601 1.00 80.12 116 GLY A CA 1
ATOM 912 C C . GLY A 1 116 ? -12.917 -2.416 -0.129 1.00 80.12 116 GLY A C 1
ATOM 913 O O . GLY A 1 116 ? -12.973 -2.391 -1.356 1.00 80.12 116 GLY A O 1
ATOM 914 N N . PRO A 1 117 ? -13.860 -1.827 0.626 1.00 80.00 117 PRO A N 1
ATOM 915 C CA . PRO A 1 117 ? -15.183 -1.453 0.117 1.00 80.00 117 PRO A CA 1
ATOM 916 C C . PRO A 1 117 ? -15.196 -0.233 -0.812 1.00 80.00 117 PRO A C 1
ATOM 918 O O . PRO A 1 117 ? -16.228 0.067 -1.400 1.00 80.00 117 PRO A O 1
ATOM 921 N N . LEU A 1 118 ? -14.082 0.497 -0.916 1.00 75.38 118 LEU A N 1
ATOM 922 C CA . LEU A 1 118 ? -13.970 1.678 -1.777 1.00 75.38 118 LEU A CA 1
ATOM 923 C C . LEU A 1 118 ? -13.618 1.323 -3.226 1.00 75.38 118 LEU A C 1
ATOM 925 O O . LEU A 1 118 ? -13.696 2.187 -4.095 1.00 75.38 118 LEU A O 1
ATOM 929 N N . VAL A 1 119 ? -13.224 0.073 -3.482 1.00 84.31 119 VAL A N 1
ATOM 930 C CA . VAL A 1 119 ? -12.885 -0.425 -4.814 1.00 84.31 119 VAL A CA 1
ATOM 931 C C . VAL A 1 119 ? -13.887 -1.509 -5.184 1.00 84.31 119 VAL A C 1
ATOM 933 O O . VAL A 1 119 ? -13.871 -2.596 -4.610 1.00 84.31 119 VAL A O 1
ATOM 936 N N . ASP A 1 120 ? -14.767 -1.207 -6.139 1.00 87.75 120 ASP A N 1
ATOM 937 C CA . ASP A 1 120 ? -15.697 -2.193 -6.683 1.00 87.75 120 ASP A CA 1
ATOM 938 C C . ASP A 1 120 ? -14.972 -3.054 -7.737 1.00 87.75 120 ASP A C 1
ATOM 940 O O . ASP A 1 120 ? -14.550 -2.525 -8.772 1.00 87.75 120 ASP A O 1
ATOM 944 N N . PRO A 1 121 ? -14.823 -4.373 -7.508 1.00 89.44 121 PRO A N 1
ATOM 945 C CA . PRO A 1 121 ? -14.138 -5.267 -8.439 1.00 89.44 121 PRO A CA 1
ATOM 946 C C . PRO A 1 121 ? -14.826 -5.355 -9.807 1.00 89.44 121 PRO A C 1
ATOM 948 O O . PRO A 1 121 ? -14.174 -5.674 -10.796 1.00 89.44 121 PRO A O 1
ATOM 951 N N . THR A 1 122 ? -16.133 -5.089 -9.885 1.00 89.06 122 THR A N 1
ATOM 952 C CA . THR A 1 122 ? -16.916 -5.208 -11.125 1.00 89.06 122 THR A CA 1
ATOM 953 C C . THR A 1 122 ? -16.767 -4.002 -12.042 1.00 89.06 122 THR A C 1
ATOM 955 O O . THR A 1 122 ? -16.961 -4.120 -13.251 1.00 89.06 122 THR A O 1
ATOM 958 N N . THR A 1 123 ? -16.403 -2.849 -11.480 1.00 89.75 123 THR A N 1
ATOM 959 C CA . THR A 1 123 ? -16.220 -1.601 -12.227 1.00 89.75 123 THR A CA 1
ATOM 960 C C . THR A 1 123 ? -14.769 -1.142 -12.265 1.00 89.75 123 THR A C 1
ATOM 962 O O . THR A 1 123 ? -14.480 -0.113 -12.874 1.00 89.75 123 THR A O 1
ATOM 965 N N . TRP A 1 124 ? -13.857 -1.854 -11.595 1.00 89.44 124 TRP A N 1
ATOM 966 C CA . TRP A 1 124 ? -12.444 -1.508 -11.593 1.00 89.44 124 TRP A CA 1
ATOM 967 C C . TRP A 1 124 ? -11.875 -1.559 -13.009 1.00 89.44 124 TRP A C 1
ATOM 969 O O . TRP A 1 124 ? -11.965 -2.570 -13.707 1.00 89.44 124 TRP A O 1
ATOM 979 N N . GLN A 1 125 ? -11.244 -0.461 -13.409 1.00 87.00 125 GLN A N 1
ATOM 980 C CA . GLN A 1 125 ? -10.406 -0.398 -14.593 1.00 87.00 125 GLN A CA 1
ATOM 981 C C . GLN A 1 125 ? -9.063 0.200 -14.178 1.00 87.00 125 GLN A C 1
ATOM 983 O O . GLN A 1 125 ? -9.058 1.235 -13.503 1.00 87.00 125 GLN A O 1
ATOM 988 N N . PRO A 1 126 ? -7.933 -0.423 -14.556 1.00 84.62 126 PRO A N 1
ATOM 989 C CA . PRO A 1 126 ? -6.629 0.171 -14.328 1.00 84.62 126 PRO A CA 1
ATOM 990 C C . PRO A 1 126 ? -6.575 1.580 -14.942 1.00 84.62 126 PRO A C 1
ATOM 992 O O . PRO A 1 126 ? -6.993 1.754 -16.091 1.00 84.62 126 PRO A O 1
ATOM 995 N N . PRO A 1 127 ? -6.090 2.596 -14.210 1.00 79.69 127 PRO A N 1
ATOM 996 C CA . PRO A 1 127 ? -5.855 3.912 -14.783 1.00 79.69 127 PRO A CA 1
ATOM 997 C C . PRO A 1 127 ? -4.859 3.810 -15.945 1.00 79.69 127 PRO A C 1
ATOM 999 O O . PRO A 1 127 ? -3.900 3.041 -15.873 1.00 79.69 127 PRO A O 1
ATOM 1002 N N . ALA A 1 128 ? -5.099 4.581 -17.009 1.00 71.56 128 ALA A N 1
ATOM 1003 C CA . ALA A 1 128 ? -4.174 4.673 -18.133 1.00 71.56 128 ALA A CA 1
ATOM 1004 C C . ALA A 1 128 ? -2.821 5.228 -17.651 1.00 71.56 128 ALA A C 1
ATOM 1006 O O . ALA A 1 128 ? -2.801 6.206 -16.898 1.00 71.56 128 ALA A O 1
ATOM 1007 N N . LEU A 1 129 ? -1.734 4.568 -18.064 1.00 57.25 129 LEU A N 1
ATOM 1008 C CA . LEU A 1 129 ? -0.348 4.964 -17.794 1.00 57.25 129 LEU A CA 1
ATOM 1009 C C . LEU A 1 129 ? 0.082 6.135 -18.682 1.00 57.25 129 LEU A C 1
ATOM 1011 O O . LEU A 1 129 ? -0.307 6.138 -19.874 1.00 57.25 129 LEU A O 1
#

Radius of gyration: 21.33 Å; chains: 1; bounding box: 39×39×63 Å

Organism: NCBI:txid1810919

Foldseek 3Di:
DPDPDPVWADADPVGTDPCVPPDPPPPDDPVVVVVVVLVVVCVVCCVPPNPSVVSVVVVLQCVECDDRHDVDDDDDDPLCVVLNCLLNCNDPDNPDDSVVSVLVSVLVCLLVCNVDDVRHNVPDDRDDD

Secondary structure (DSSP, 8-state):
-----TTSPPEETTEES--SSSPP-----HHHHHHHHHHHHHHHHHTTT--HHHHHHHHHHHH-SSSSS-SSPP---HHHHHHHHHHTT-SS-TT--HHHHHHHHHHHHHHTTTT-TTS-TTT--PPP-